Protein AF-A0A382L9F7-F1 (afdb_monomer_lite)

InterPro domains:
  IPR011032 GroES-like superfamily [SSF50129] (3-43)

Structure (mmCIF, N/CA/C/O backbone):
data_AF-A0A382L9F7-F1
#
_entry.id   AF-A0A382L9F7-F1
#
loop_
_atom_site.group_PDB
_atom_site.id
_atom_site.type_symbol
_atom_site.label_atom_id
_atom_site.label_alt_id
_atom_site.label_comp_id
_atom_site.label_asym_id
_atom_site.label_entity_id
_atom_site.label_seq_id
_atom_site.pdbx_PDB_ins_code
_atom_site.Cartn_x
_atom_site.Cartn_y
_atom_site.Cartn_z
_atom_site.occupancy
_atom_site.B_iso_or_equiv
_atom_site.auth_seq_id
_atom_site.auth_comp_id
_atom_site.auth_asym_id
_atom_site.auth_atom_id
_atom_site.pdbx_PDB_model_num
ATOM 1 N N . MET A 1 1 ? 7.929 -1.614 11.517 1.00 79.38 1 MET A N 1
ATOM 2 C CA . MET A 1 1 ? 7.518 -0.568 10.558 1.00 79.38 1 MET A CA 1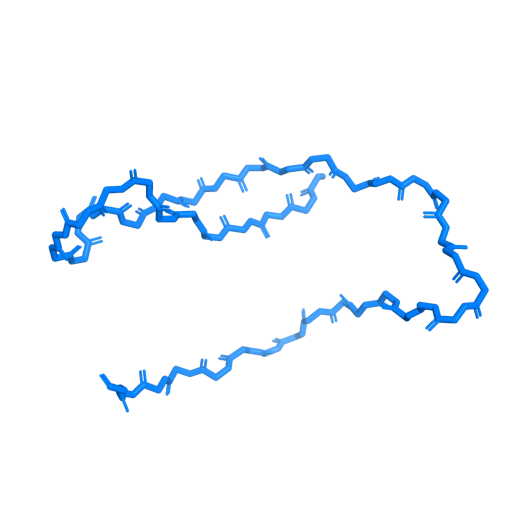
ATOM 3 C C . MET A 1 1 ? 6.797 -1.233 9.402 1.00 79.38 1 MET A C 1
ATOM 5 O O . MET A 1 1 ? 7.314 -2.229 8.899 1.00 79.38 1 MET A O 1
ATOM 9 N N . PRO A 1 2 ? 5.589 -0.782 9.046 1.00 94.44 2 PRO A N 1
ATOM 10 C CA . PRO A 1 2 ? 4.891 -1.303 7.882 1.00 94.44 2 PRO A CA 1
ATOM 11 C C . PRO A 1 2 ? 5.625 -0.899 6.597 1.00 94.44 2 PRO A C 1
ATOM 13 O O . PRO A 1 2 ? 6.434 0.032 6.587 1.00 94.44 2 PRO A O 1
ATOM 16 N N . LYS A 1 3 ? 5.383 -1.653 5.525 1.00 97.19 3 LYS A N 1
ATOM 17 C CA . LYS A 1 3 ? 6.070 -1.488 4.244 1.00 97.19 3 LYS A CA 1
ATOM 18 C C . LYS A 1 3 ? 5.075 -1.238 3.122 1.00 97.19 3 LYS A C 1
ATOM 20 O O . LYS A 1 3 ? 3.924 -1.662 3.214 1.00 97.19 3 LYS A O 1
ATOM 25 N N . ARG A 1 4 ? 5.529 -0.559 2.073 1.00 97.19 4 ARG A N 1
ATOM 26 C CA . ARG A 1 4 ? 4.733 -0.238 0.883 1.00 97.19 4 ARG A CA 1
ATOM 27 C C . ARG A 1 4 ? 5.588 -0.299 -0.378 1.00 97.19 4 ARG A C 1
ATOM 29 O O . ARG A 1 4 ? 6.813 -0.214 -0.300 1.00 97.19 4 ARG A O 1
ATOM 36 N N . ILE A 1 5 ? 4.924 -0.428 -1.524 1.00 97.31 5 ILE A N 1
ATOM 37 C CA . ILE A 1 5 ? 5.530 -0.189 -2.834 1.00 97.31 5 ILE A CA 1
ATOM 38 C C . ILE A 1 5 ? 5.231 1.258 -3.234 1.00 97.31 5 ILE A C 1
ATOM 40 O O . ILE A 1 5 ? 4.076 1.676 -3.168 1.00 97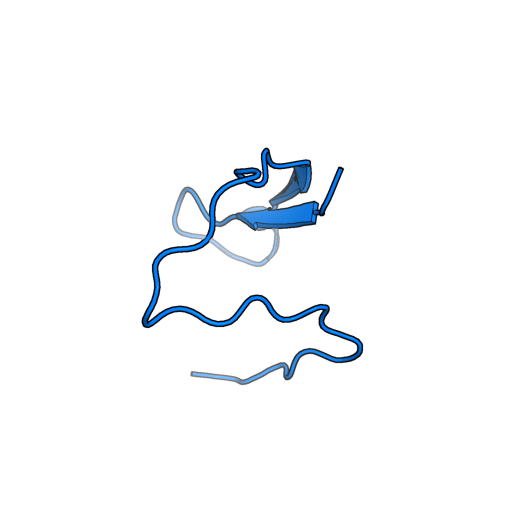.31 5 ILE A O 1
ATOM 44 N N . VAL A 1 6 ? 6.254 2.018 -3.627 1.00 97.00 6 VAL A N 1
ATOM 45 C CA . VAL A 1 6 ? 6.115 3.401 -4.111 1.00 97.00 6 VAL A CA 1
ATOM 46 C C . VAL A 1 6 ? 6.576 3.517 -5.554 1.00 97.00 6 VAL A C 1
ATOM 48 O O . VAL A 1 6 ? 7.598 2.952 -5.944 1.00 97.00 6 VAL A O 1
ATOM 51 N N . ILE A 1 7 ? 5.824 4.306 -6.318 1.00 96.62 7 ILE A N 1
ATOM 52 C CA . ILE A 1 7 ? 6.110 4.699 -7.695 1.00 96.62 7 ILE A CA 1
ATOM 53 C C . ILE A 1 7 ? 6.323 6.210 -7.683 1.00 96.62 7 ILE A C 1
ATOM 55 O O . ILE A 1 7 ? 5.464 6.958 -7.232 1.00 96.62 7 ILE A O 1
ATOM 59 N N . SER A 1 8 ? 7.492 6.659 -8.128 1.00 92.69 8 SER A N 1
ATOM 60 C CA . SER A 1 8 ? 7.917 8.075 -8.043 1.00 92.69 8 SER A CA 1
ATOM 61 C C . SER A 1 8 ? 8.279 8.681 -9.397 1.00 92.69 8 SER A C 1
ATOM 63 O O . SER A 1 8 ? 8.506 9.881 -9.496 1.00 92.69 8 SER A O 1
ATOM 65 N N . LYS A 1 9 ? 8.352 7.846 -10.435 1.00 95.94 9 LYS A N 1
ATOM 66 C CA . LYS A 1 9 ? 8.562 8.220 -11.833 1.00 95.94 9 LYS A CA 1
ATOM 67 C C . LYS A 1 9 ? 7.893 7.176 -12.725 1.00 95.94 9 LYS A C 1
ATOM 69 O O . LYS A 1 9 ? 7.683 6.049 -12.278 1.00 95.94 9 LYS A O 1
ATOM 74 N N . LEU A 1 10 ? 7.579 7.552 -13.961 1.00 96.75 10 LEU A N 1
ATOM 75 C CA . LEU A 1 10 ? 7.086 6.622 -14.978 1.00 96.75 10 LEU A CA 1
ATOM 76 C C . LEU A 1 10 ? 8.225 5.715 -15.471 1.00 96.75 10 LEU A C 1
ATOM 78 O O . LEU A 1 10 ? 9.383 6.138 -15.502 1.00 96.75 10 LEU A O 1
ATOM 82 N N . GLY A 1 11 ? 7.892 4.481 -15.847 1.00 95.88 11 GLY A N 1
ATOM 83 C CA . GLY A 1 11 ? 8.830 3.479 -16.359 1.00 95.88 11 GLY A CA 1
ATOM 84 C C . GLY A 1 11 ? 8.260 2.065 -16.258 1.00 95.88 11 GLY A C 1
ATOM 85 O O . GLY A 1 11 ? 7.068 1.894 -15.996 1.00 95.88 11 GLY A O 1
ATOM 86 N N . GLY A 1 12 ? 9.109 1.064 -16.481 1.00 95.94 12 GLY A N 1
ATOM 87 C CA . GLY A 1 12 ? 8.767 -0.345 -16.312 1.00 95.94 12 GLY A CA 1
ATOM 88 C C . GLY A 1 12 ? 8.831 -0.794 -14.845 1.00 95.94 12 GLY A C 1
ATOM 89 O O . GLY A 1 12 ? 8.847 0.033 -13.932 1.00 95.94 12 GLY A O 1
ATOM 90 N N . PRO A 1 13 ? 8.885 -2.110 -14.575 1.00 95.69 13 PRO A N 1
ATOM 91 C CA . PRO A 1 13 ? 8.940 -2.649 -13.212 1.00 95.69 13 PRO A CA 1
ATOM 92 C C . PRO A 1 13 ? 10.078 -2.091 -12.340 1.00 95.69 13 PRO A C 1
ATOM 94 O O . PRO A 1 13 ? 9.965 -2.076 -11.115 1.00 95.69 13 PRO A O 1
ATOM 97 N N . GLU A 1 14 ? 11.160 -1.597 -12.944 1.00 96.12 14 GLU A N 1
ATOM 98 C CA . GLU A 1 14 ? 12.325 -1.030 -12.263 1.00 96.12 14 GLU A CA 1
ATOM 99 C C . GLU A 1 14 ? 12.029 0.231 -11.439 1.00 96.12 14 GLU A C 1
ATOM 101 O O . GLU A 1 14 ? 12.839 0.626 -10.598 1.00 96.12 14 GLU A O 1
ATOM 106 N N . VAL A 1 15 ? 10.886 0.888 -11.658 1.00 97.31 15 VAL A N 1
ATOM 107 C CA . VAL A 1 15 ? 10.515 2.092 -10.898 1.00 97.31 15 VAL A CA 1
ATOM 108 C C . VAL A 1 15 ? 9.838 1.781 -9.561 1.00 97.31 15 VAL A C 1
ATOM 110 O O . VAL A 1 15 ? 9.664 2.696 -8.749 1.00 97.31 15 VAL A O 1
ATOM 113 N N . LEU A 1 16 ? 9.464 0.518 -9.321 1.00 97.56 16 LEU A N 1
ATOM 114 C CA . LEU A 1 16 ? 8.823 0.069 -8.087 1.00 97.56 16 LEU A CA 1
ATOM 115 C C . LEU A 1 16 ? 9.854 -0.025 -6.955 1.00 97.56 16 LEU A C 1
ATOM 117 O O . LEU A 1 16 ? 10.831 -0.766 -7.050 1.00 97.56 16 LEU A O 1
ATOM 121 N N . ARG A 1 17 ? 9.624 0.688 -5.847 1.00 97.69 17 ARG A N 1
ATOM 122 C CA . ARG A 1 17 ? 10.505 0.639 -4.667 1.00 97.69 17 ARG A CA 1
ATOM 123 C C . ARG A 1 17 ? 9.786 0.073 -3.459 1.00 97.69 17 ARG A C 1
ATOM 125 O O . ARG A 1 17 ? 8.699 0.537 -3.129 1.00 97.69 17 ARG A O 1
ATOM 132 N N . TYR A 1 18 ? 10.418 -0.878 -2.774 1.00 97.50 18 TYR A N 1
ATOM 133 C CA . TYR A 1 18 ? 9.924 -1.416 -1.510 1.00 97.50 18 TYR A CA 1
ATOM 134 C C . TYR A 1 18 ? 10.566 -0.695 -0.332 1.00 97.50 18 TYR A C 1
ATOM 136 O O . TYR A 1 18 ? 11.766 -0.827 -0.091 1.00 97.50 18 TYR A O 1
ATOM 144 N N . GLU A 1 19 ? 9.764 0.056 0.413 1.00 97.38 19 GLU A N 1
ATOM 145 C CA . GLU A 1 19 ? 10.255 0.916 1.487 1.00 97.38 19 GLU A CA 1
ATOM 146 C C . GLU A 1 19 ? 9.441 0.763 2.773 1.00 97.38 19 GLU A C 1
ATOM 148 O O . GLU A 1 19 ? 8.273 0.361 2.765 1.00 97.38 19 GLU A O 1
ATOM 153 N N . ASN A 1 20 ? 10.084 1.087 3.896 1.00 97.50 20 ASN A N 1
ATOM 154 C CA . ASN A 1 20 ? 9.392 1.294 5.164 1.00 97.50 20 ASN A CA 1
ATOM 155 C C . ASN A 1 20 ? 8.628 2.622 5.108 1.00 97.50 20 ASN A C 1
ATOM 157 O O . ASN A 1 20 ? 9.079 3.564 4.462 1.00 97.50 20 ASN A O 1
ATOM 161 N N . TYR A 1 21 ? 7.515 2.718 5.831 1.00 95.50 21 TYR A N 1
ATOM 162 C CA . TYR A 1 21 ? 6.824 3.989 6.032 1.00 95.50 21 TYR A CA 1
ATOM 163 C C . TYR A 1 21 ? 6.360 4.151 7.479 1.00 95.50 21 TYR A C 1
ATOM 165 O O . TYR A 1 21 ? 6.174 3.173 8.212 1.00 95.50 21 TYR A O 1
ATOM 173 N N . GLU A 1 22 ? 6.171 5.404 7.881 1.00 94.69 22 GLU A N 1
ATOM 174 C CA . GLU A 1 22 ? 5.596 5.746 9.174 1.00 94.69 22 GLU A CA 1
ATOM 175 C C . GLU A 1 22 ? 4.077 5.642 9.118 1.00 94.69 22 GLU A C 1
ATOM 177 O O . GLU A 1 22 ? 3.417 6.202 8.242 1.00 94.69 22 GLU A O 1
ATOM 182 N N . LEU A 1 23 ? 3.515 4.908 10.071 1.00 92.75 23 LEU A N 1
ATOM 183 C CA . LEU A 1 23 ? 2.078 4.782 10.229 1.00 92.75 23 LEU A CA 1
ATOM 184 C C . LEU A 1 23 ? 1.666 5.586 11.463 1.00 92.75 23 LEU A C 1
ATOM 186 O O . LEU A 1 23 ? 2.080 5.207 12.561 1.00 92.75 23 LEU A O 1
ATOM 190 N N . PRO A 1 24 ? 0.853 6.647 11.307 1.00 92.19 24 PRO A N 1
ATOM 191 C CA . PRO A 1 24 ? 0.384 7.442 12.436 1.00 92.19 24 PRO A CA 1
ATOM 192 C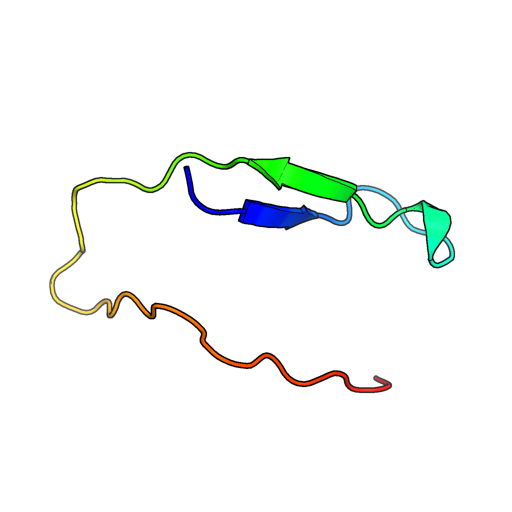 C . PRO A 1 24 ? -0.286 6.567 13.498 1.00 92.19 24 PRO A C 1
ATOM 194 O O . PRO A 1 24 ? -0.984 5.606 13.163 1.00 92.19 24 PRO A O 1
ATOM 197 N N . SER A 1 25 ? -0.110 6.880 14.779 1.00 90.25 25 SER A N 1
ATOM 198 C CA . SER A 1 25 ? -0.860 6.213 15.854 1.00 90.25 25 SER A CA 1
ATOM 199 C C . SER A 1 25 ? -2.355 6.487 15.725 1.00 90.25 25 SER A C 1
ATOM 201 O O . SER A 1 25 ? -3.164 5.570 15.855 1.00 90.25 25 SER A O 1
ATOM 203 N N . ASP A 1 26 ? -2.694 7.725 15.378 1.00 94.94 26 ASP A N 1
ATOM 204 C CA . ASP A 1 26 ? -4.056 8.228 15.441 1.00 94.94 26 ASP A CA 1
ATOM 205 C C . ASP A 1 26 ? -4.855 7.798 14.207 1.00 94.94 26 ASP A C 1
ATOM 207 O O . ASP A 1 26 ? -4.375 7.826 13.067 1.00 94.94 26 ASP A O 1
ATOM 211 N N . LEU A 1 27 ? -6.095 7.372 14.442 1.00 94.50 27 LEU A N 1
ATOM 212 C CA . LEU A 1 27 ? -7.050 6.975 13.416 1.00 94.50 27 LEU A CA 1
ATOM 213 C C . LEU A 1 27 ? -8.268 7.889 13.530 1.00 94.50 27 LEU A C 1
ATOM 215 O O . LEU A 1 27 ? -8.847 8.020 14.606 1.00 94.50 27 LEU A O 1
ATOM 219 N N . LYS A 1 28 ? -8.641 8.541 12.427 1.00 96.31 28 LYS A N 1
ATOM 220 C CA . LYS A 1 28 ? -9.828 9.402 12.391 1.00 96.31 28 LYS A CA 1
ATOM 221 C C . LYS A 1 28 ? -11.105 8.565 12.599 1.00 96.31 28 LYS A C 1
ATOM 223 O O . LYS A 1 28 ? -11.104 7.399 12.201 1.00 96.31 28 LYS A O 1
ATOM 228 N N . PRO A 1 29 ? -12.184 9.135 13.173 1.00 96.19 29 PRO A N 1
ATOM 229 C CA . PRO A 1 29 ? -13.386 8.378 13.556 1.00 96.19 29 PRO A CA 1
ATOM 230 C C . PRO A 1 29 ? -14.049 7.583 12.422 1.00 96.19 29 PRO A C 1
ATOM 232 O O . PRO A 1 29 ? -14.681 6.562 12.659 1.00 96.19 29 PRO A O 1
ATOM 235 N N . ASP A 1 30 ? -13.897 8.054 11.192 1.00 97.62 30 ASP A N 1
ATOM 236 C CA . ASP A 1 30 ? -14.486 7.528 9.962 1.00 97.62 30 ASP A CA 1
ATOM 237 C C . ASP A 1 30 ? -13.511 6.669 9.133 1.00 97.62 30 ASP A C 1
ATOM 239 O O . ASP A 1 30 ? -13.831 6.259 8.020 1.00 97.62 30 ASP A O 1
ATOM 243 N N . HIS A 1 31 ? -12.312 6.392 9.652 1.00 96.62 31 HIS A N 1
ATOM 244 C CA . HIS A 1 31 ? -11.283 5.629 8.948 1.00 96.62 31 HIS A CA 1
ATOM 245 C C . HIS A 1 31 ? -11.109 4.235 9.552 1.00 96.62 31 HIS A C 1
ATOM 247 O O . HIS A 1 31 ? -11.155 4.042 10.764 1.00 96.62 31 HIS A O 1
ATOM 253 N N . VAL A 1 32 ? -10.807 3.256 8.697 1.00 96.06 32 VAL A N 1
ATOM 254 C CA . VAL A 1 32 ? -10.431 1.899 9.111 1.00 96.06 32 VAL A CA 1
AT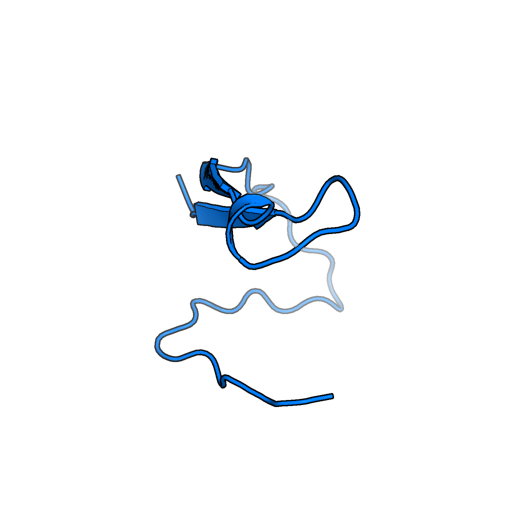OM 255 C C . VAL A 1 32 ? -8.990 1.626 8.710 1.00 96.06 32 VAL A C 1
ATOM 257 O O . VAL A 1 32 ? -8.536 1.990 7.626 1.00 96.06 32 VAL A O 1
ATOM 260 N N . ARG A 1 33 ? -8.259 0.945 9.591 1.00 95.31 33 ARG A N 1
ATOM 261 C CA . ARG A 1 33 ? -6.891 0.498 9.343 1.00 95.31 33 ARG A CA 1
ATOM 262 C C . ARG A 1 33 ? -6.870 -0.995 9.067 1.00 95.31 33 ARG A C 1
ATOM 264 O O . ARG A 1 33 ? -7.252 -1.793 9.917 1.00 95.31 33 ARG A O 1
ATOM 271 N N . ILE A 1 34 ? -6.369 -1.371 7.897 1.00 95.62 34 ILE A N 1
ATOM 272 C CA . ILE A 1 34 ? -6.362 -2.762 7.443 1.00 95.62 34 ILE A CA 1
ATOM 273 C C . ILE A 1 34 ? -4.943 -3.323 7.516 1.00 95.62 34 ILE A C 1
ATOM 275 O O . ILE A 1 34 ? -3.998 -2.746 6.979 1.00 95.62 34 ILE A O 1
ATOM 279 N N . LYS A 1 35 ? -4.799 -4.493 8.144 1.00 95.50 35 LYS A N 1
ATOM 280 C CA . LYS A 1 35 ? -3.581 -5.305 8.065 1.00 95.50 35 LYS A CA 1
ATOM 281 C C . LYS A 1 35 ? -3.726 -6.305 6.922 1.00 95.50 35 LYS A C 1
ATOM 283 O O . LYS A 1 35 ? -4.212 -7.415 7.133 1.00 95.50 35 LYS A O 1
ATOM 288 N N . GLN A 1 36 ? -3.308 -5.892 5.726 1.00 97.06 36 GLN A N 1
ATOM 289 C CA . GLN A 1 36 ? -3.392 -6.722 4.523 1.00 97.06 36 GLN A CA 1
ATOM 290 C C . GLN A 1 36 ? -2.715 -8.086 4.740 1.00 97.06 36 GLN A C 1
ATOM 292 O O . GLN A 1 36 ? -1.598 -8.164 5.260 1.00 97.06 36 GLN A O 1
ATOM 297 N N . ARG A 1 37 ? -3.403 -9.164 4.350 1.00 97.56 37 ARG A N 1
ATOM 298 C CA . ARG A 1 37 ? -2.857 -10.536 4.295 1.00 97.56 37 ARG A CA 1
ATOM 299 C C . ARG A 1 37 ? -2.618 -11.005 2.862 1.00 97.56 37 ARG A C 1
ATOM 301 O O . ARG A 1 37 ? -1.757 -11.848 2.639 1.00 97.56 37 ARG A O 1
ATOM 308 N N . SER A 1 38 ? -3.337 -10.412 1.918 1.00 97.88 38 SER A N 1
ATOM 309 C CA . SER A 1 38 ? -3.217 -10.595 0.477 1.00 97.88 38 SER A CA 1
ATOM 310 C C . SER A 1 38 ? -3.539 -9.265 -0.212 1.00 97.88 38 SER A C 1
ATOM 312 O O . SER A 1 38 ? -4.284 -8.445 0.323 1.00 97.88 38 SER A O 1
ATOM 314 N N . ILE A 1 39 ? -2.931 -9.029 -1.375 1.00 97.44 39 ILE A N 1
ATOM 315 C CA . ILE A 1 39 ? -3.146 -7.846 -2.218 1.00 97.44 39 ILE A CA 1
ATOM 316 C C . ILE A 1 39 ? -3.270 -8.353 -3.657 1.00 97.44 39 ILE A C 1
ATOM 318 O O . ILE A 1 39 ? -2.445 -9.158 -4.087 1.00 97.44 39 ILE A O 1
ATOM 322 N N . GLY A 1 40 ? -4.307 -7.927 -4.380 1.00 97.81 40 GLY A N 1
ATOM 323 C CA . GLY A 1 40 ? -4.530 -8.340 -5.768 1.00 97.81 40 GLY A CA 1
ATOM 324 C C . GLY A 1 40 ? -3.565 -7.667 -6.747 1.00 97.81 40 GLY A C 1
ATOM 325 O O . GLY A 1 40 ? -3.224 -6.497 -6.578 1.00 97.81 40 GLY A O 1
ATOM 326 N N . LEU A 1 41 ? -3.163 -8.400 -7.786 1.00 97.31 41 LEU A N 1
ATOM 327 C CA . LEU A 1 41 ? -2.419 -7.881 -8.934 1.00 97.31 41 LEU A CA 1
ATOM 328 C C . LEU A 1 41 ? -3.376 -7.774 -10.126 1.00 97.31 41 LEU A C 1
ATOM 330 O O . LEU A 1 41 ? -4.012 -8.762 -10.482 1.00 97.31 41 LEU A O 1
ATOM 334 N N . ASN A 1 42 ? -3.469 -6.590 -10.729 1.00 97.12 42 ASN A N 1
ATOM 335 C CA . ASN A 1 42 ? -4.373 -6.304 -11.844 1.00 97.12 42 ASN A CA 1
ATOM 336 C C . ASN A 1 42 ? -3.592 -5.676 -13.004 1.00 97.12 42 ASN A C 1
ATOM 338 O O . ASN A 1 42 ? -2.672 -4.894 -12.765 1.00 97.12 42 ASN A O 1
ATOM 342 N N . TYR A 1 43 ? -3.983 -5.996 -14.239 1.00 95.81 43 TYR A N 1
ATOM 343 C CA . TYR A 1 43 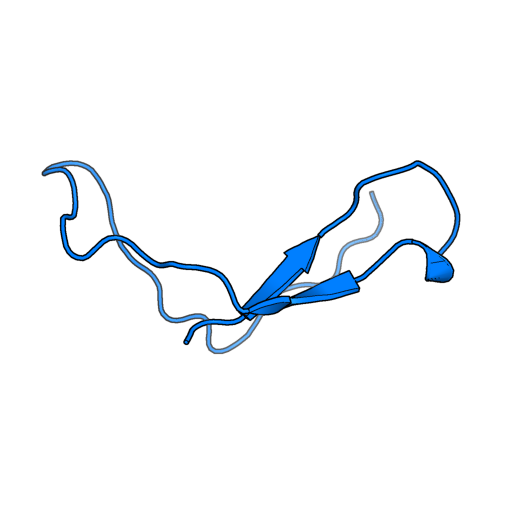? -3.567 -5.262 -15.436 1.00 95.81 43 TYR A CA 1
ATOM 344 C C . TYR A 1 43 ? -4.631 -4.195 -15.721 1.00 95.81 43 TYR A C 1
ATOM 346 O O . TYR A 1 43 ? -5.816 -4.530 -15.763 1.00 95.81 43 TYR A O 1
A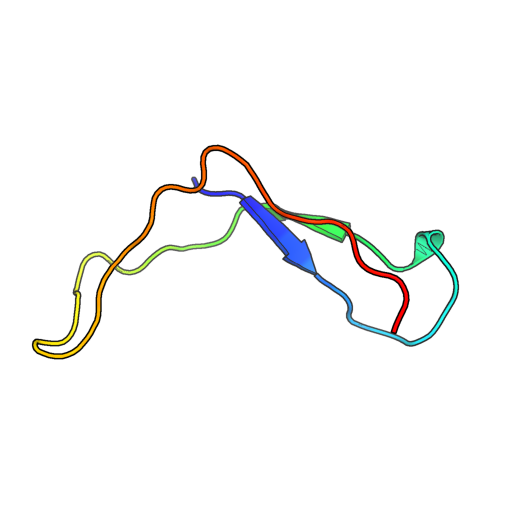TOM 354 N N . ILE A 1 44 ? -4.220 -2.932 -15.834 1.00 80.31 44 ILE A N 1
ATOM 355 C CA . ILE A 1 44 ? -5.088 -1.745 -15.938 1.00 80.31 44 ILE A CA 1
ATOM 356 C C . ILE A 1 44 ? -4.654 -0.881 -17.110 1.00 80.31 44 ILE A C 1
ATOM 358 O O . ILE A 1 44 ? -3.424 -0.779 -17.316 1.00 80.31 44 ILE A O 1
#

pLDDT: mean 95.35, std 3.75, range [79.38, 97.88]

Secondary structure (DSSP, 8-state):
--EEEEE-S-SSGGGEEEEE----S---TT------S-------

Organism: NCBI:txid408172

Foldseek 3Di:
DDWDWDADDDDPPVRTDIDDDDDDPDDDPPDDDDDDPDDDDDDD

Radius of gyration: 13.65 Å; chains: 1; bounding box: 27×20×32 Å

Sequence (44 aa):
MPKRIVISKLGGPEVLRYENYELPSDLKPDHVRIKQRSIGLNYI